Protein AF-A0A2H0B3T5-F1 (afdb_monomer_lite)

Organism: NCBI:txid1974498

Secondary structure (DSSP, 8-state):
-TT----SSHHHHHHHHHTSTT-SS------HHHHHHHHHTT--SEEEEEEEES----SS-PPP-TTT--EEEEEEEEEETTEEEEEEEEE-

pLDDT: mean 95.26, std 5.49, range [51.66, 98.44]

Radius of gyration: 15.38 Å; chains: 1; bounding box: 36×34×39 Å

Foldseek 3Di:
DPPDDDDDDPVVVLVVLVPDPPSPDDDDDDDQVSQVCCQVVVVDFKDWDKDWDDDDDDPGDHDDCCVQFVDFPDWDWDDDDPIIIIITITGD

Structure (mmCIF, N/CA/C/O backbone):
data_AF-A0A2H0B3T5-F1
#
_entry.id   AF-A0A2H0B3T5-F1
#
loop_
_atom_site.group_PDB
_atom_site.id
_atom_site.type_symbol
_atom_site.label_atom_id
_atom_site.label_alt_id
_atom_site.label_comp_id
_atom_site.label_asym_id
_atom_site.label_entity_id
_atom_site.label_seq_id
_atom_site.pdbx_PDB_ins_code
_atom_site.Cartn_x
_atom_site.Cartn_y
_atom_site.Cartn_z
_atom_site.occupancy
_atom_site.B_iso_or_equiv
_atom_site.auth_seq_id
_atom_site.auth_comp_id
_atom_site.auth_asym_id
_atom_site.auth_atom_id
_atom_site.pdbx_PDB_model_num
ATOM 1 N N . THR A 1 1 ? -1.262 -21.214 14.882 1.00 51.66 1 THR A N 1
ATOM 2 C CA . THR A 1 1 ? -0.660 -19.913 14.528 1.00 51.66 1 THR A CA 1
ATOM 3 C C . THR A 1 1 ? -0.742 -18.961 15.713 1.00 51.66 1 THR A C 1
ATOM 5 O O . THR A 1 1 ? -1.612 -18.098 15.748 1.00 51.66 1 THR A O 1
ATOM 8 N N . PRO A 1 2 ? 0.112 -19.127 16.738 1.00 76.12 2 PRO A N 1
ATOM 9 C CA . PRO A 1 2 ? 0.203 -18.137 17.810 1.00 76.12 2 PRO A CA 1
ATOM 10 C C . PRO A 1 2 ? 0.598 -16.777 17.219 1.00 76.12 2 PRO A C 1
ATOM 12 O O . PRO A 1 2 ? 1.519 -16.719 16.410 1.00 76.12 2 PRO A O 1
ATOM 15 N N . GLY A 1 3 ? -0.116 -15.710 17.578 1.00 84.56 3 GLY A N 1
ATOM 16 C CA . GLY A 1 3 ? 0.172 -14.355 17.090 1.00 84.56 3 GLY A CA 1
ATOM 17 C C . GLY A 1 3 ? -0.381 -14.009 15.702 1.00 84.56 3 GLY A C 1
ATOM 18 O O . GLY A 1 3 ? -0.097 -12.922 15.212 1.00 84.56 3 GLY A O 1
ATOM 19 N N . CYS A 1 4 ? -1.184 -14.876 15.071 1.00 91.31 4 CYS A N 1
ATOM 20 C CA . CYS A 1 4 ? -1.902 -14.531 13.839 1.00 91.31 4 CYS A CA 1
ATOM 21 C C . CYS A 1 4 ? -3.404 -14.743 14.016 1.00 91.31 4 CYS A C 1
ATOM 23 O O . CYS A 1 4 ? -3.839 -15.846 14.355 1.00 91.31 4 CYS A O 1
ATOM 25 N N . GLN A 1 5 ? -4.182 -13.706 13.719 1.00 94.25 5 GLN A N 1
ATOM 26 C CA . GLN A 1 5 ? -5.634 -13.786 13.652 1.00 94.25 5 GLN A CA 1
ATOM 27 C C . GLN A 1 5 ? -6.073 -14.060 12.214 1.00 94.25 5 GLN A C 1
ATOM 29 O O . GLN A 1 5 ? -5.614 -13.405 11.282 1.00 94.25 5 GLN A O 1
ATOM 34 N N . ILE A 1 6 ? -6.984 -15.017 12.049 1.00 95.75 6 ILE A N 1
ATOM 35 C CA . ILE A 1 6 ? -7.649 -15.289 10.773 1.00 95.75 6 ILE A CA 1
ATOM 36 C C . ILE A 1 6 ? -9.026 -14.622 10.809 1.00 95.75 6 ILE A C 1
ATOM 38 O O . ILE A 1 6 ? -9.739 -14.719 11.809 1.00 95.75 6 ILE A O 1
ATOM 42 N N . VAL A 1 7 ? -9.378 -13.945 9.722 1.00 96.44 7 VAL A N 1
ATOM 43 C CA . VAL A 1 7 ? -10.658 -13.259 9.495 1.00 96.44 7 VAL A CA 1
ATOM 44 C C . VAL A 1 7 ? -11.107 -13.515 8.058 1.00 96.44 7 VAL A C 1
ATOM 46 O O . VAL A 1 7 ? -10.298 -13.945 7.231 1.00 96.44 7 VAL A O 1
ATOM 49 N N . TYR A 1 8 ? -12.378 -13.260 7.752 1.00 96.19 8 TYR A N 1
ATOM 50 C CA . TYR A 1 8 ? -12.977 -13.628 6.463 1.00 96.19 8 TYR A CA 1
ATOM 51 C C . TYR A 1 8 ? -13.347 -12.424 5.592 1.00 96.19 8 TYR A C 1
ATOM 53 O O . TYR A 1 8 ? -13.869 -12.596 4.492 1.00 96.19 8 TYR A O 1
ATOM 61 N N . SER A 1 9 ? -13.048 -11.206 6.046 1.00 96.69 9 SER A N 1
ATOM 62 C CA . SER A 1 9 ? -13.186 -9.989 5.247 1.00 96.69 9 SER A CA 1
ATOM 63 C C . SER A 1 9 ? -12.143 -8.933 5.614 1.00 96.69 9 SER A C 1
ATOM 65 O O . SER A 1 9 ? -11.566 -8.952 6.704 1.00 96.69 9 SER A O 1
ATOM 67 N N . LEU A 1 10 ? -11.915 -7.987 4.698 1.00 96.88 10 LEU A N 1
ATOM 68 C CA . LEU A 1 10 ? -11.037 -6.843 4.943 1.00 96.88 10 LEU A CA 1
ATOM 69 C C . LEU A 1 10 ? -11.568 -5.947 6.075 1.00 96.88 10 LEU A C 1
ATOM 71 O O . LEU A 1 10 ? -10.792 -5.478 6.900 1.00 96.88 10 LEU A O 1
ATOM 75 N N . ASP A 1 11 ? -12.885 -5.757 6.154 1.00 96.56 11 ASP A N 1
ATOM 76 C CA . ASP A 1 11 ? -13.526 -4.990 7.228 1.00 96.56 11 ASP A CA 1
ATOM 77 C C . ASP A 1 11 ? -13.304 -5.638 8.607 1.00 96.56 11 ASP A C 1
ATOM 79 O O . ASP A 1 11 ? -12.901 -4.960 9.554 1.00 96.56 11 ASP A O 1
ATOM 83 N N . GLU A 1 12 ? -13.472 -6.962 8.716 1.00 97.56 12 GLU A N 1
ATOM 84 C CA . GLU A 1 12 ? -13.138 -7.700 9.942 1.00 97.56 12 GLU A CA 1
ATOM 85 C C . GLU A 1 12 ? -11.654 -7.565 10.304 1.00 97.56 12 GLU A C 1
ATOM 87 O O . GLU A 1 12 ? -11.327 -7.382 11.479 1.00 97.56 12 GLU A O 1
ATOM 92 N N . ALA A 1 13 ? -10.757 -7.611 9.312 1.00 96.75 13 ALA A N 1
ATOM 93 C CA . ALA A 1 13 ? -9.320 -7.437 9.525 1.00 96.75 13 ALA A CA 1
ATOM 94 C C . ALA A 1 13 ? -8.993 -6.063 10.114 1.00 96.75 13 ALA A C 1
ATOM 96 O O . ALA A 1 13 ? -8.240 -5.968 11.084 1.00 96.75 13 ALA A O 1
ATOM 97 N N . ILE A 1 14 ? -9.590 -5.007 9.556 1.00 96.19 14 ILE A N 1
ATOM 98 C CA . ILE A 1 14 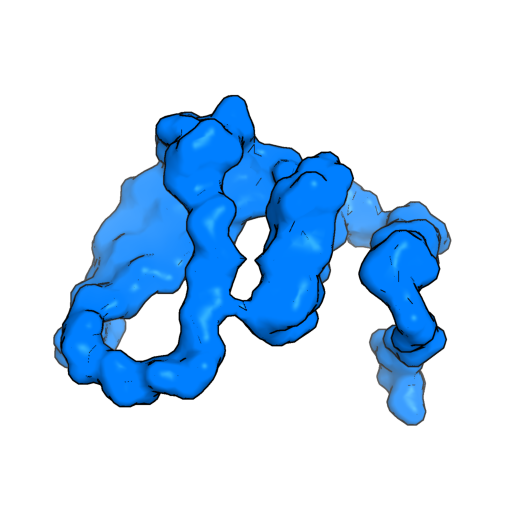? -9.388 -3.630 10.011 1.00 96.19 14 ILE A CA 1
ATOM 99 C C . ILE A 1 14 ? -9.929 -3.457 11.430 1.00 96.19 14 ILE A C 1
ATOM 101 O O . ILE A 1 14 ? -9.205 -2.958 12.290 1.00 96.19 14 ILE A O 1
ATOM 105 N N . LYS A 1 15 ? -11.152 -3.923 11.712 1.00 96.38 15 LYS A N 1
ATOM 106 C CA . LYS A 1 15 ? -11.747 -3.849 13.059 1.00 96.38 15 LYS A CA 1
ATOM 107 C C . LYS A 1 15 ? -10.910 -4.587 14.097 1.00 96.38 15 LYS A C 1
ATOM 109 O O . LYS A 1 15 ? -10.681 -4.066 15.186 1.00 96.38 15 LYS A O 1
ATOM 114 N N . PHE A 1 16 ? -10.433 -5.784 13.757 1.00 96.00 16 PHE A N 1
ATOM 115 C CA . PHE A 1 16 ? -9.559 -6.551 14.637 1.00 96.00 16 PHE A CA 1
ATOM 116 C C . PHE A 1 16 ? -8.229 -5.833 14.887 1.00 96.00 16 PHE A C 1
ATOM 118 O O . PHE A 1 16 ? -7.778 -5.771 16.029 1.00 96.00 16 PHE A O 1
ATOM 125 N N . ALA A 1 17 ? -7.606 -5.279 13.843 1.00 95.75 17 ALA A N 1
ATOM 126 C CA . ALA A 1 17 ? -6.357 -4.536 13.972 1.00 95.75 17 ALA A CA 1
ATOM 127 C C . ALA A 1 17 ? -6.538 -3.284 14.846 1.00 95.75 17 ALA A C 1
ATOM 129 O O . ALA A 1 17 ? -5.743 -3.060 15.752 1.00 95.75 17 ALA A O 1
ATOM 130 N N . GLN A 1 18 ? -7.629 -2.534 14.654 1.00 95.56 18 GLN A N 1
ATOM 131 C CA . GLN A 1 18 ? -7.981 -1.360 15.465 1.00 95.56 18 GLN A CA 1
ATOM 132 C C . GLN A 1 18 ? -8.227 -1.690 16.943 1.00 95.56 18 GLN A C 1
ATOM 134 O O . GLN A 1 18 ? -8.046 -0.823 17.795 1.00 95.56 18 GLN A O 1
ATOM 139 N N . SER A 1 19 ? -8.641 -2.920 17.269 1.00 95.56 19 SER A N 1
ATOM 140 C CA . SER A 1 19 ? -8.866 -3.328 18.660 1.00 95.56 19 SER A CA 1
ATOM 141 C C . SER A 1 19 ? -7.587 -3.737 19.399 1.00 95.56 19 SER A C 1
ATOM 143 O O . SER A 1 19 ? -7.665 -4.053 20.587 1.00 95.56 19 SER A O 1
ATOM 145 N N . GLN A 1 20 ? -6.433 -3.800 18.726 1.00 94.50 20 GLN A N 1
ATOM 146 C CA . GLN A 1 20 ? -5.164 -4.167 19.357 1.00 94.50 20 GLN A CA 1
ATOM 147 C C . GLN A 1 20 ? -4.487 -2.952 20.004 1.00 94.50 20 GLN A C 1
ATOM 149 O O . GLN A 1 20 ? -4.607 -1.819 19.543 1.00 94.50 20 GLN A O 1
ATOM 154 N N . SER A 1 21 ? -3.720 -3.190 21.069 1.00 92.56 21 SER A N 1
ATOM 155 C CA . SER A 1 21 ? -2.814 -2.176 21.618 1.00 92.56 21 SER A CA 1
ATOM 156 C C . SER A 1 21 ? -1.708 -1.847 20.610 1.00 92.56 21 SER A C 1
ATOM 158 O O . SER A 1 21 ? -1.103 -2.775 20.074 1.00 92.56 21 SER A O 1
ATOM 160 N N . GLY A 1 22 ? -1.395 -0.564 20.405 1.00 88.50 22 GLY A N 1
ATOM 161 C CA . GLY A 1 22 ? -0.376 -0.141 19.432 1.00 88.50 22 GLY A CA 1
ATOM 162 C C . GLY A 1 22 ? -0.883 -0.087 17.985 1.00 88.50 22 GLY A C 1
ATOM 163 O O . GLY A 1 22 ? -0.123 -0.313 17.047 1.00 88.50 22 GLY A O 1
ATOM 164 N N . ALA A 1 23 ? -2.187 0.133 17.795 1.00 91.38 23 ALA A N 1
ATOM 165 C CA . ALA A 1 23 ? -2.818 0.265 16.484 1.00 91.38 23 ALA A CA 1
ATOM 166 C C . ALA A 1 23 ? -2.835 1.724 15.978 1.00 91.38 23 ALA A C 1
ATOM 168 O O . ALA A 1 23 ? -3.834 2.169 15.410 1.00 91.38 23 ALA A O 1
ATOM 169 N N . GLU A 1 24 ? -1.760 2.494 16.198 1.00 93.00 24 GLU A N 1
ATOM 170 C CA . GLU A 1 24 ? -1.668 3.884 15.723 1.00 93.00 24 GLU A CA 1
ATOM 171 C C . GLU A 1 24 ? -1.650 3.971 14.189 1.00 93.00 24 GLU A C 1
ATOM 173 O O . GLU A 1 24 ? -2.158 4.936 13.615 1.00 93.00 24 GLU A O 1
ATOM 178 N N . GLU A 1 25 ? -1.095 2.956 13.520 1.00 94.19 25 GLU A N 1
ATOM 179 C CA . GLU A 1 25 ? -1.082 2.838 12.063 1.00 94.19 25 GLU A CA 1
ATOM 180 C C . GLU A 1 25 ? -1.248 1.375 11.633 1.00 94.19 25 GLU A C 1
ATOM 182 O O . GLU A 1 25 ? -0.564 0.477 12.124 1.00 94.19 25 GLU A O 1
ATOM 187 N N . ILE A 1 26 ? -2.174 1.130 10.702 1.00 95.81 26 ILE A N 1
ATOM 188 C CA . ILE A 1 26 ? -2.490 -0.206 10.187 1.00 95.81 26 ILE A CA 1
ATOM 189 C C . ILE A 1 26 ? -2.005 -0.296 8.744 1.00 95.81 26 ILE A C 1
ATOM 191 O O . ILE A 1 26 ? -2.394 0.505 7.894 1.00 95.81 26 ILE A O 1
ATOM 195 N N . PHE A 1 27 ? -1.185 -1.305 8.460 1.00 97.00 27 PHE A N 1
ATOM 196 C CA . PHE A 1 27 ? -0.638 -1.547 7.130 1.00 97.00 27 PHE A CA 1
ATOM 197 C C . PHE A 1 27 ? -1.383 -2.677 6.424 1.00 97.00 27 PHE A C 1
ATOM 199 O O . PHE A 1 27 ? -1.504 -3.788 6.940 1.00 97.00 27 PHE A O 1
ATOM 206 N N . ILE A 1 28 ? -1.818 -2.405 5.196 1.00 97.62 28 ILE A N 1
ATOM 207 C CA . ILE A 1 28 ? -2.307 -3.422 4.266 1.00 97.62 28 ILE A CA 1
ATOM 208 C C . ILE A 1 28 ? -1.135 -3.824 3.372 1.00 97.62 28 ILE A C 1
ATOM 210 O O . ILE A 1 28 ? -0.634 -2.997 2.614 1.00 97.62 28 ILE A O 1
ATOM 214 N N . ILE A 1 29 ? -0.694 -5.083 3.465 1.00 96.56 29 ILE A N 1
ATOM 215 C CA . ILE A 1 29 ? 0.529 -5.561 2.790 1.00 96.56 29 ILE A CA 1
ATOM 216 C C . ILE A 1 29 ? 0.282 -6.516 1.608 1.00 96.56 29 ILE A C 1
ATOM 218 O O . ILE A 1 29 ? 1.239 -6.926 0.957 1.00 96.56 29 ILE A O 1
ATOM 222 N N . GLY A 1 30 ? -0.975 -6.850 1.286 1.00 91.00 30 GLY A N 1
ATOM 223 C CA . GLY A 1 30 ? -1.331 -7.551 0.042 1.00 91.00 30 GLY A CA 1
ATOM 224 C C . 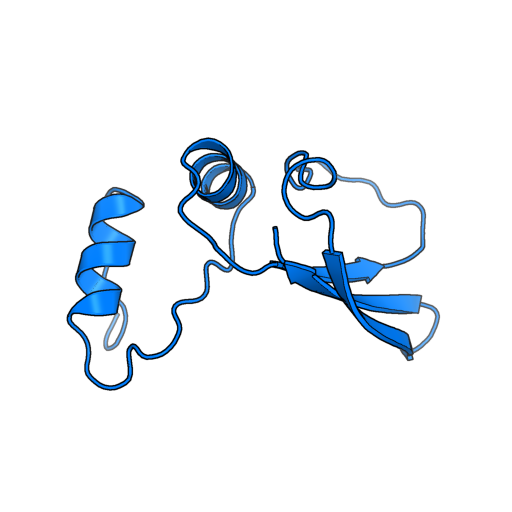GLY A 1 30 ? -2.432 -8.608 0.177 1.00 91.00 30 GLY A C 1
ATOM 225 O O . GLY A 1 30 ? -3.010 -8.781 1.244 1.00 91.00 30 GLY A O 1
ATOM 226 N N . GLY A 1 31 ? -2.760 -9.354 -0.887 1.00 93.50 31 GLY A N 1
ATOM 227 C CA . GLY A 1 31 ? -2.269 -9.219 -2.274 1.00 93.50 31 GLY A CA 1
ATOM 228 C C . GLY A 1 31 ? -3.149 -8.331 -3.168 1.00 93.50 31 GLY A C 1
ATOM 229 O O . GLY A 1 31 ? -3.931 -7.534 -2.665 1.00 93.50 31 GLY A O 1
ATOM 230 N N . GLY A 1 32 ? -3.049 -8.480 -4.497 1.00 94.25 32 GLY A N 1
ATOM 231 C CA . GLY A 1 32 ? -3.707 -7.608 -5.492 1.00 94.25 32 GLY A CA 1
ATOM 232 C C . GLY A 1 32 ? -5.196 -7.327 -5.246 1.00 94.25 32 GLY A C 1
ATOM 233 O O . GLY A 1 32 ? -5.616 -6.176 -5.316 1.00 94.25 32 GLY A O 1
ATOM 234 N N . GLU A 1 33 ? -5.972 -8.347 -4.877 1.00 95.88 33 GLU A N 1
ATOM 235 C CA . GLU A 1 33 ? -7.399 -8.196 -4.559 1.00 95.88 33 GLU A CA 1
ATOM 236 C C . GLU A 1 33 ? -7.634 -7.379 -3.275 1.00 95.88 33 GLU A C 1
ATOM 238 O O . GLU A 1 33 ? -8.506 -6.516 -3.236 1.00 95.88 33 GLU A O 1
ATOM 243 N N . ILE A 1 34 ? -6.805 -7.572 -2.246 1.00 97.69 34 ILE A N 1
ATOM 244 C CA . ILE A 1 34 ? -6.886 -6.799 -0.999 1.00 97.69 34 ILE A CA 1
ATOM 245 C C . ILE A 1 34 ? -6.500 -5.336 -1.242 1.00 97.69 34 ILE A C 1
ATOM 247 O O . ILE A 1 34 ? -7.171 -4.437 -0.738 1.00 97.69 34 ILE A O 1
ATOM 251 N N . PHE A 1 35 ? -5.471 -5.075 -2.057 1.00 97.62 35 PHE A N 1
ATOM 252 C CA . PHE A 1 35 ? -5.124 -3.707 -2.457 1.00 97.62 35 PHE A CA 1
ATOM 253 C C . PHE A 1 35 ? -6.259 -3.037 -3.228 1.00 97.62 35 PHE A C 1
ATOM 255 O O . PHE A 1 35 ? -6.578 -1.878 -2.963 1.00 97.62 35 PHE A O 1
ATOM 262 N N . LYS A 1 36 ? -6.880 -3.765 -4.162 1.00 97.12 36 LYS A N 1
ATOM 263 C CA . LYS A 1 36 ? -8.013 -3.270 -4.943 1.00 97.12 36 LYS A CA 1
ATOM 264 C C . LYS A 1 36 ? -9.179 -2.888 -4.033 1.00 97.12 36 LYS A C 1
ATOM 266 O O . LYS A 1 36 ? -9.624 -1.747 -4.096 1.00 97.12 36 LYS A O 1
ATOM 271 N N . GLN A 1 37 ? -9.601 -3.786 -3.141 1.00 97.38 37 GLN A N 1
ATOM 272 C CA . GLN A 1 37 ? -10.673 -3.508 -2.181 1.00 97.38 37 GLN A CA 1
ATOM 273 C C . GLN A 1 37 ? -10.351 -2.306 -1.289 1.00 97.38 37 GLN A C 1
ATOM 275 O O . GLN A 1 37 ? -11.194 -1.429 -1.127 1.00 97.38 37 GLN A O 1
ATOM 280 N N . ALA A 1 38 ? -9.129 -2.227 -0.756 1.00 97.38 38 ALA A N 1
ATOM 281 C CA . ALA A 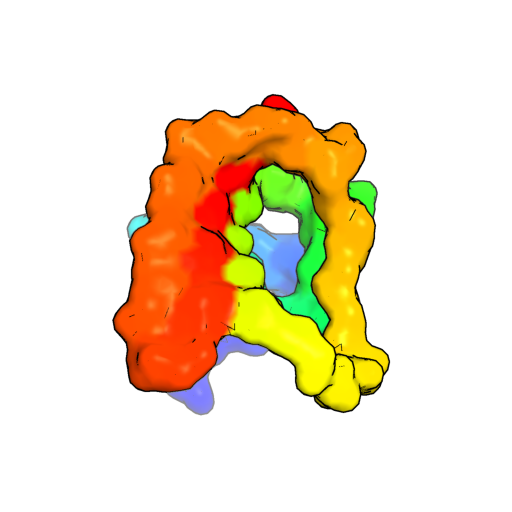1 38 ? -8.712 -1.128 0.110 1.00 97.38 38 ALA A CA 1
ATOM 282 C C . ALA A 1 38 ? -8.791 0.242 -0.582 1.00 97.38 38 ALA A C 1
ATOM 284 O O . ALA A 1 38 ? -9.222 1.220 0.029 1.00 97.38 38 ALA A O 1
ATOM 285 N N . ILE A 1 39 ? -8.385 0.307 -1.853 1.00 96.19 39 ILE A N 1
ATOM 286 C CA . ILE A 1 39 ? -8.381 1.541 -2.643 1.00 96.19 39 ILE A CA 1
ATOM 287 C C . ILE A 1 39 ? -9.796 1.899 -3.114 1.00 96.19 39 ILE A C 1
ATOM 289 O O . ILE A 1 39 ? -10.224 3.034 -2.920 1.00 96.19 39 ILE A O 1
ATOM 293 N N . GLU A 1 40 ? -10.545 0.947 -3.680 1.00 95.31 40 GLU A N 1
ATOM 294 C CA . GLU A 1 40 ? -11.903 1.185 -4.199 1.00 95.31 40 GLU A CA 1
ATOM 295 C C . GLU A 1 40 ? -12.896 1.567 -3.093 1.00 95.31 40 GLU A C 1
ATOM 297 O O . GLU A 1 40 ? -13.785 2.387 -3.316 1.00 95.31 40 GLU A O 1
ATOM 302 N N . GLN A 1 41 ? -12.730 1.015 -1.889 1.00 95.81 41 GLN A N 1
ATOM 303 C CA . GLN A 1 41 ? -13.564 1.336 -0.726 1.00 95.81 41 GLN A CA 1
ATOM 304 C C . GLN A 1 41 ? -13.050 2.550 0.067 1.00 95.81 41 GLN A C 1
ATOM 306 O O . GLN A 1 41 ? -13.615 2.879 1.108 1.00 95.81 41 GLN A O 1
ATOM 311 N N . ASN A 1 42 ? -11.994 3.223 -0.409 1.00 94.62 42 ASN A N 1
ATOM 312 C CA . ASN A 1 42 ? -11.383 4.384 0.240 1.00 94.62 42 ASN A CA 1
ATOM 313 C C . ASN A 1 42 ? -11.010 4.138 1.722 1.00 94.62 42 ASN A C 1
ATOM 315 O O . ASN A 1 42 ? -11.263 4.970 2.593 1.00 94.62 42 ASN A O 1
ATOM 319 N N . LEU A 1 43 ? -10.420 2.974 2.015 1.00 95.44 43 LEU A N 1
ATOM 320 C CA . LEU A 1 43 ? -10.078 2.537 3.379 1.00 95.44 43 LEU A CA 1
ATOM 321 C C . LEU A 1 43 ? -8.671 2.966 3.826 1.00 95.44 43 LEU A C 1
ATOM 323 O O . LEU A 1 43 ? -8.290 2.733 4.972 1.00 95.44 43 LEU A O 1
ATOM 327 N N . VAL A 1 44 ? -7.880 3.568 2.934 1.00 96.00 44 VAL A N 1
ATOM 328 C CA . VAL A 1 44 ? -6.470 3.912 3.167 1.00 96.00 44 VAL A CA 1
ATOM 329 C C . VAL A 1 44 ? -6.186 5.386 2.878 1.00 96.00 44 VAL A C 1
ATOM 331 O O . VAL A 1 44 ? -6.535 5.911 1.823 1.00 96.00 44 VAL A O 1
ATOM 334 N N . GLY A 1 45 ? -5.503 6.056 3.810 1.00 95.44 45 GLY A N 1
ATOM 335 C CA . GLY A 1 45 ? -5.129 7.473 3.680 1.00 95.44 45 GLY A CA 1
ATOM 336 C C . GLY A 1 45 ? -3.718 7.723 3.137 1.00 95.44 45 GLY A C 1
ATOM 337 O O . GLY A 1 45 ? -3.432 8.819 2.655 1.00 95.44 45 GLY A O 1
ATOM 338 N N . LYS A 1 46 ? -2.837 6.717 3.195 1.00 97.19 46 LYS A N 1
ATOM 339 C CA . LYS A 1 46 ? -1.441 6.797 2.746 1.00 97.19 46 LYS A CA 1
ATOM 340 C C . LYS A 1 46 ? -1.091 5.620 1.846 1.00 97.19 46 LYS A C 1
ATOM 342 O O . LYS A 1 46 ? -1.607 4.519 2.027 1.00 97.19 46 LYS A O 1
ATOM 347 N N . LEU A 1 47 ? -0.171 5.856 0.919 1.00 98.00 47 LEU A N 1
ATOM 348 C CA . LEU A 1 47 ? 0.403 4.833 0.056 1.00 98.00 47 LEU A CA 1
ATOM 349 C C . LEU A 1 47 ? 1.929 4.913 0.120 1.00 98.00 47 LEU A C 1
ATOM 351 O O . LEU A 1 47 ? 2.527 5.868 -0.373 1.00 98.00 47 LEU A O 1
ATOM 355 N N . TYR A 1 48 ? 2.543 3.884 0.701 1.00 98.12 48 TYR A N 1
ATOM 356 C CA . TYR A 1 48 ? 3.983 3.650 0.635 1.00 98.12 48 TYR A CA 1
ATOM 357 C C . TYR A 1 48 ? 4.275 2.764 -0.574 1.00 98.12 48 TYR A C 1
ATOM 359 O O . TYR A 1 48 ? 3.847 1.611 -0.623 1.00 98.12 48 TYR A O 1
ATOM 367 N N . LEU A 1 49 ? 4.962 3.315 -1.570 1.00 97.56 49 LEU A N 1
ATOM 368 C CA . LEU A 1 49 ? 5.142 2.689 -2.872 1.00 97.56 49 LEU A CA 1
ATOM 369 C C . LEU A 1 49 ? 6.622 2.534 -3.211 1.00 97.56 49 LEU A C 1
ATOM 371 O O . LEU A 1 49 ? 7.349 3.519 -3.305 1.00 97.56 49 LEU A O 1
ATOM 375 N N . THR A 1 50 ? 7.034 1.301 -3.494 1.00 97.62 50 THR A N 1
ATOM 376 C CA . THR A 1 50 ? 8.343 0.998 -4.081 1.00 97.62 50 THR A CA 1
ATOM 377 C C . THR A 1 50 ? 8.162 0.684 -5.560 1.00 97.62 50 THR A C 1
ATOM 379 O O . THR A 1 50 ? 7.465 -0.264 -5.921 1.00 97.62 50 THR A O 1
ATOM 382 N N . LYS A 1 51 ? 8.790 1.472 -6.430 1.00 97.00 51 LYS A N 1
ATOM 383 C CA . LYS A 1 51 ? 8.826 1.254 -7.878 1.00 97.00 51 LYS A CA 1
ATOM 384 C C . LYS A 1 51 ? 10.169 0.642 -8.244 1.00 97.00 51 LYS A C 1
ATOM 386 O O . LYS A 1 51 ? 11.201 1.279 -8.051 1.00 97.00 51 LYS A O 1
ATOM 391 N N . VAL A 1 52 ? 10.142 -0.570 -8.787 1.00 97.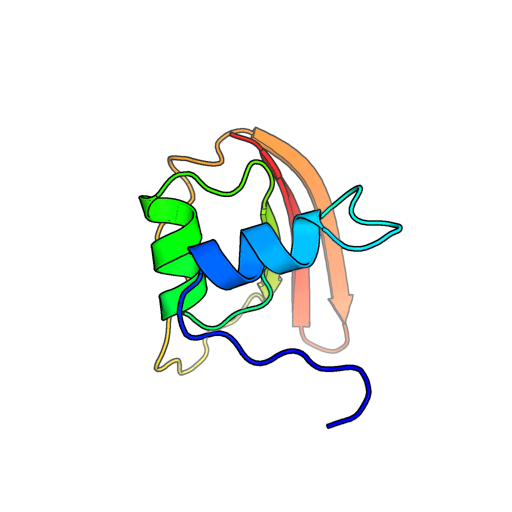31 52 VAL A N 1
ATOM 392 C CA . VAL A 1 52 ? 11.321 -1.235 -9.354 1.00 97.31 52 VAL A CA 1
ATOM 393 C C . VAL A 1 52 ? 11.334 -0.960 -10.850 1.00 97.31 52 VAL A C 1
ATOM 395 O O . VAL A 1 52 ? 10.396 -1.332 -11.556 1.00 97.31 52 VAL A O 1
ATOM 398 N N . LYS A 1 53 ? 12.366 -0.280 -11.346 1.00 97.75 53 LYS A N 1
ATOM 399 C CA . LYS A 1 53 ? 12.480 0.023 -12.773 1.00 97.75 53 LYS A CA 1
ATOM 400 C C . LYS A 1 53 ? 12.981 -1.202 -13.537 1.00 97.75 53 LYS A C 1
ATOM 402 O O . LYS A 1 53 ? 14.082 -1.681 -13.284 1.00 97.75 53 LYS A O 1
ATOM 407 N N . GLY A 1 54 ? 12.193 -1.661 -14.502 1.00 95.12 54 GLY A N 1
ATOM 408 C CA . GLY A 1 54 ? 12.539 -2.765 -15.391 1.00 95.12 54 GLY A CA 1
ATOM 409 C C . GLY A 1 54 ? 11.303 -3.340 -16.075 1.00 95.12 54 GLY A C 1
ATOM 410 O O . GLY A 1 54 ? 10.177 -2.965 -15.746 1.00 95.12 54 GLY A O 1
ATOM 411 N N . ASP A 1 55 ? 11.534 -4.261 -17.004 1.00 95.19 55 ASP A N 1
ATOM 412 C CA . ASP A 1 55 ? 10.484 -5.012 -17.682 1.00 95.19 55 ASP A CA 1
ATOM 413 C C . ASP A 1 55 ? 10.406 -6.416 -17.083 1.00 95.19 55 ASP A C 1
ATOM 415 O O . ASP A 1 55 ? 11.329 -7.223 -17.209 1.00 95.19 55 ASP A O 1
ATOM 419 N N . PHE A 1 56 ? 9.291 -6.709 -16.416 1.00 94.50 56 PHE A N 1
ATOM 420 C CA . PHE A 1 56 ? 9.078 -7.970 -15.712 1.00 94.50 56 PHE A CA 1
ATOM 421 C C . PHE A 1 56 ? 7.812 -8.652 -16.216 1.00 94.50 56 PHE A C 1
ATOM 423 O O . PHE A 1 56 ? 6.799 -8.006 -16.488 1.00 94.50 56 PHE A O 1
ATOM 430 N N . LYS A 1 57 ? 7.839 -9.984 -16.288 1.00 96.75 57 LYS A N 1
ATOM 431 C CA . LYS A 1 57 ? 6.616 -10.760 -16.491 1.00 96.75 57 LYS A CA 1
ATOM 432 C C . LYS A 1 57 ? 5.811 -10.742 -15.191 1.00 96.75 57 LYS A C 1
ATOM 434 O O . LYS A 1 57 ? 6.299 -11.214 -14.169 1.00 96.75 57 LYS A O 1
ATOM 439 N N . ALA A 1 58 ? 4.584 -10.235 -15.247 1.00 93.31 58 ALA A N 1
ATOM 440 C CA . ALA A 1 58 ? 3.675 -10.182 -14.108 1.00 93.31 58 ALA A CA 1
ATOM 441 C C . ALA A 1 58 ? 2.313 -10.785 -14.468 1.00 93.31 58 ALA A C 1
ATOM 443 O O . ALA A 1 58 ? 1.810 -10.592 -15.574 1.00 93.31 58 ALA A O 1
ATOM 444 N N . GLU A 1 59 ? 1.725 -11.509 -13.518 1.00 94.00 59 GLU A N 1
ATOM 445 C CA . GLU A 1 59 ? 0.363 -12.057 -13.620 1.00 94.00 59 GLU A CA 1
ATOM 446 C C . GLU A 1 59 ? -0.647 -11.206 -12.842 1.00 94.00 59 GLU A C 1
ATOM 448 O O . GLU A 1 59 ? -1.829 -11.180 -13.171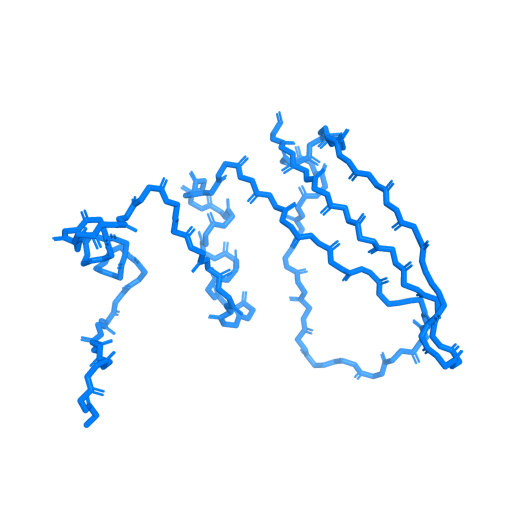 1.00 94.00 59 GLU A O 1
ATOM 453 N N . ILE A 1 60 ? -0.168 -10.477 -11.831 1.00 94.44 60 ILE A N 1
ATOM 454 C CA . ILE A 1 60 ? -0.962 -9.621 -10.955 1.00 94.44 60 ILE A CA 1
ATOM 455 C C . ILE A 1 60 ? -0.357 -8.222 -10.967 1.00 94.44 60 ILE A C 1
ATOM 457 O O . ILE A 1 60 ? 0.855 -8.058 -10.826 1.00 94.44 60 ILE A O 1
ATOM 461 N N . PHE A 1 61 ? -1.217 -7.217 -11.103 1.00 93.88 61 PHE A N 1
ATOM 462 C CA . PHE A 1 61 ? -0.839 -5.809 -11.121 1.00 93.88 61 PHE A CA 1
ATOM 463 C C . PHE A 1 61 ? -1.420 -5.086 -9.909 1.00 93.88 61 PHE A C 1
ATOM 465 O O . PHE A 1 61 ? -2.493 -5.431 -9.412 1.00 93.88 61 PHE A O 1
ATOM 472 N N . PHE A 1 62 ? -0.711 -4.062 -9.442 1.00 96.06 62 PHE A N 1
ATOM 473 C CA . PHE A 1 62 ? -1.239 -3.149 -8.436 1.00 96.06 62 PHE A CA 1
ATOM 474 C C . PHE A 1 62 ? -2.392 -2.322 -9.045 1.00 96.06 62 PHE A C 1
ATOM 476 O O . PHE A 1 62 ? -2.278 -1.901 -10.201 1.00 96.06 62 PHE A O 1
ATOM 483 N N . PRO A 1 63 ? -3.505 -2.096 -8.324 1.00 96.12 63 PRO A N 1
ATOM 484 C CA . PRO A 1 63 ? -4.663 -1.377 -8.861 1.00 96.12 63 PRO A CA 1
ATOM 485 C C . PRO A 1 63 ? -4.340 0.094 -9.194 1.00 96.12 63 PRO A C 1
ATOM 487 O O . PRO A 1 63 ? -3.398 0.664 -8.637 1.00 96.12 63 PRO A O 1
ATOM 490 N N . PRO A 1 64 ? -5.120 0.755 -10.072 1.00 96.06 64 PRO A N 1
ATOM 491 C CA . PRO A 1 64 ? -4.934 2.172 -10.377 1.00 96.06 64 PRO A CA 1
ATOM 492 C C . PRO A 1 64 ? -5.066 3.057 -9.129 1.00 96.06 64 PRO A C 1
ATOM 494 O O . PRO A 1 64 ? -6.115 3.098 -8.498 1.00 96.06 64 PRO A O 1
ATOM 497 N N . TYR A 1 65 ? -4.016 3.814 -8.806 1.00 96.06 65 TYR A N 1
ATOM 498 C CA . TYR A 1 65 ? -3.959 4.644 -7.592 1.00 96.06 65 TYR A CA 1
ATOM 499 C C . TYR A 1 65 ? -3.660 6.125 -7.871 1.00 96.06 65 TYR A C 1
ATOM 501 O O . TYR A 1 65 ? -3.898 6.973 -7.018 1.00 96.06 65 TYR A O 1
ATOM 509 N N . ALA A 1 66 ? -3.132 6.460 -9.054 1.00 95.25 66 ALA A N 1
ATOM 510 C CA . ALA A 1 66 ? -2.549 7.779 -9.330 1.00 95.25 66 ALA A CA 1
ATOM 511 C C . ALA A 1 66 ? -3.549 8.948 -9.242 1.00 95.25 66 ALA A C 1
ATOM 513 O O . ALA A 1 66 ? -3.156 10.057 -8.898 1.00 95.25 66 ALA A O 1
ATOM 514 N N . HIS A 1 67 ? -4.828 8.696 -9.538 1.00 94.94 67 HIS A N 1
ATOM 515 C CA . HIS A 1 67 ? -5.900 9.693 -9.443 1.00 94.94 67 HIS A CA 1
ATOM 516 C C . HIS A 1 67 ? -6.415 9.893 -8.010 1.00 94.94 67 HIS A C 1
ATOM 518 O O . HIS A 1 67 ? -7.060 10.899 -7.738 1.00 94.94 67 HIS A O 1
ATOM 524 N N . ILE A 1 68 ? -6.135 8.942 -7.115 1.00 96.31 68 ILE A N 1
ATOM 525 C CA . ILE A 1 68 ? -6.541 8.979 -5.707 1.00 96.31 68 ILE A CA 1
ATOM 526 C C . ILE A 1 68 ? -5.415 9.588 -4.883 1.00 96.31 68 ILE A C 1
ATOM 528 O O . ILE A 1 68 ? -5.652 10.522 -4.140 1.00 96.31 68 ILE A O 1
ATOM 532 N N . PHE A 1 69 ? -4.185 9.096 -5.053 1.00 97.44 69 PHE A N 1
ATOM 533 C CA . PHE A 1 69 ? -3.004 9.526 -4.303 1.00 97.44 69 PHE A CA 1
ATOM 534 C C . PHE A 1 69 ? -2.201 10.553 -5.095 1.00 97.44 69 PHE A C 1
ATOM 536 O O . PHE A 1 69 ? -1.163 10.235 -5.697 1.00 97.44 69 PHE A O 1
ATOM 543 N N . THR A 1 70 ? -2.707 11.783 -5.137 1.00 97.19 70 THR A N 1
ATOM 544 C CA . THR A 1 70 ? -2.174 12.830 -6.017 1.00 97.19 70 THR A CA 1
ATOM 545 C C . THR A 1 70 ? -0.908 13.486 -5.472 1.00 97.19 70 THR A C 1
ATOM 547 O O . THR A 1 70 ? -0.052 13.914 -6.250 1.00 97.19 70 THR A O 1
ATOM 550 N N . LYS A 1 71 ? -0.740 13.513 -4.147 1.00 97.94 71 LYS A N 1
ATOM 551 C CA . LYS A 1 71 ? 0.373 14.193 -3.481 1.00 97.94 71 LYS A CA 1
ATOM 552 C C . LYS A 1 71 ? 1.513 13.225 -3.205 1.00 97.94 71 LYS A C 1
ATOM 554 O O . LYS A 1 71 ? 1.311 12.189 -2.581 1.00 97.94 71 LYS A O 1
ATOM 559 N N . ILE A 1 72 ? 2.722 13.589 -3.626 1.00 97.94 72 ILE A N 1
ATOM 560 C CA . ILE A 1 72 ? 3.960 12.927 -3.197 1.00 97.94 72 ILE A CA 1
ATOM 561 C C . ILE A 1 72 ? 4.476 13.689 -1.978 1.00 97.94 72 ILE A C 1
ATOM 563 O O . ILE A 1 72 ? 4.823 14.862 -2.087 1.00 97.94 72 ILE A O 1
ATOM 567 N N . ILE A 1 73 ? 4.499 13.025 -0.828 1.00 98.38 73 ILE A N 1
ATOM 568 C CA . ILE A 1 73 ? 4.967 13.581 0.446 1.00 98.38 73 ILE A CA 1
ATOM 569 C C . ILE A 1 73 ? 6.482 13.453 0.560 1.00 98.38 73 ILE A C 1
ATOM 571 O O . ILE A 1 73 ? 7.168 14.402 0.931 1.00 98.38 73 ILE A O 1
ATOM 575 N N . ALA A 1 74 ? 7.009 12.290 0.188 1.00 98.31 74 ALA A N 1
ATOM 576 C CA . ALA A 1 74 ? 8.436 12.030 0.143 1.00 98.31 74 ALA A CA 1
ATOM 577 C C . ALA A 1 74 ? 8.763 11.169 -1.076 1.00 98.31 74 ALA A C 1
ATOM 579 O O . ALA A 1 74 ? 7.971 10.318 -1.481 1.00 98.31 74 ALA A O 1
ATOM 580 N N . SER A 1 75 ? 9.942 11.390 -1.651 1.00 98.25 75 SER A N 1
ATOM 581 C CA . SER A 1 75 ? 10.479 10.573 -2.731 1.00 98.25 75 SER A CA 1
ATOM 582 C C . SER A 1 75 ? 11.983 10.451 -2.563 1.00 98.25 75 SER A C 1
ATOM 584 O O . SER A 1 75 ? 12.671 11.447 -2.333 1.00 98.25 75 SER A O 1
ATOM 586 N N . ARG A 1 76 ? 12.495 9.230 -2.677 1.00 98.25 76 ARG A N 1
ATOM 587 C CA . ARG A 1 76 ? 13.930 8.964 -2.789 1.00 98.25 76 ARG A CA 1
ATOM 588 C C . ARG A 1 76 ? 14.163 7.874 -3.819 1.00 98.25 76 ARG A C 1
ATOM 590 O O . ARG A 1 76 ? 13.309 7.013 -4.016 1.00 98.25 76 ARG A O 1
ATOM 597 N N . SER A 1 77 ? 15.320 7.910 -4.460 1.00 98.12 77 SER A N 1
ATOM 598 C CA . SER A 1 77 ? 15.756 6.852 -5.367 1.00 98.12 77 SER A CA 1
ATOM 599 C C . SER A 1 77 ? 17.041 6.229 -4.858 1.00 98.12 77 SER A C 1
ATOM 601 O O . SER A 1 77 ? 17.855 6.927 -4.256 1.00 98.12 77 SER A O 1
ATOM 603 N N . ASP A 1 78 ? 17.193 4.935 -5.102 1.00 97.81 78 ASP A N 1
ATOM 604 C CA . ASP A 1 78 ? 18.360 4.165 -4.694 1.00 97.81 78 ASP A CA 1
ATOM 605 C C . ASP A 1 78 ? 18.747 3.142 -5.769 1.00 97.81 78 ASP A C 1
ATOM 607 O O . ASP A 1 78 ? 17.962 2.832 -6.676 1.00 97.81 78 ASP A O 1
ATOM 611 N N . LEU A 1 79 ? 19.971 2.637 -5.660 1.00 97.38 79 LEU A N 1
ATOM 612 C CA . LEU A 1 79 ? 20.503 1.540 -6.454 1.00 97.38 79 LEU A CA 1
ATOM 613 C C . LEU A 1 79 ? 20.783 0.357 -5.529 1.00 97.38 79 LEU A C 1
ATOM 615 O O . LEU A 1 79 ? 21.728 0.383 -4.744 1.00 97.38 79 LEU A O 1
ATOM 619 N N . GLU A 1 80 ? 19.990 -0.702 -5.660 1.00 94.25 80 GLU A N 1
ATOM 620 C CA . GLU A 1 80 ? 20.231 -1.967 -4.966 1.00 94.25 80 GLU A CA 1
ATOM 621 C C . GLU A 1 80 ? 20.657 -3.027 -5.984 1.00 94.25 80 GLU A C 1
ATOM 623 O O . GLU A 1 80 ? 19.845 -3.584 -6.728 1.00 94.25 80 GLU A O 1
ATOM 628 N N . GLY A 1 81 ? 21.968 -3.277 -6.049 1.00 94.50 81 GLY A N 1
ATOM 629 C CA . GLY A 1 81 ? 22.559 -4.103 -7.100 1.00 94.50 81 GLY A CA 1
ATOM 630 C C . GLY A 1 81 ? 22.313 -3.486 -8.477 1.00 94.50 81 GLY A C 1
ATOM 631 O O . GLY A 1 81 ? 22.658 -2.329 -8.710 1.00 94.50 81 GLY A O 1
ATOM 632 N N . ASP A 1 82 ? 21.681 -4.249 -9.367 1.00 95.56 82 ASP A N 1
ATOM 633 C CA . ASP A 1 82 ? 21.338 -3.799 -10.723 1.00 95.56 82 ASP A CA 1
ATOM 634 C C . ASP A 1 82 ? 19.976 -3.083 -10.799 1.00 95.56 82 ASP A C 1
ATOM 636 O O . ASP A 1 82 ? 19.570 -2.613 -11.867 1.00 95.56 82 ASP A O 1
ATOM 640 N N . TYR A 1 83 ? 19.247 -2.988 -9.682 1.00 97.25 83 TYR A N 1
ATOM 641 C CA . TYR A 1 83 ? 17.902 -2.424 -9.658 1.00 97.25 83 TYR A CA 1
ATOM 642 C C . TYR A 1 83 ? 17.906 -0.945 -9.279 1.00 97.25 83 TYR A C 1
ATOM 644 O O . TYR A 1 83 ? 18.374 -0.545 -8.216 1.00 97.25 83 TYR A O 1
ATOM 652 N N . GLN A 1 84 ? 17.294 -0.134 -10.143 1.00 98.31 84 GLN A N 1
ATOM 653 C CA . GLN A 1 84 ? 16.905 1.239 -9.828 1.00 98.31 84 GLN A CA 1
ATOM 654 C C . GLN A 1 84 ? 15.562 1.218 -9.096 1.00 98.31 84 GLN A C 1
ATOM 656 O O . GLN A 1 84 ? 14.543 0.819 -9.671 1.00 98.31 84 GLN A O 1
ATOM 661 N N . LEU A 1 85 ? 15.571 1.657 -7.838 1.00 98.25 85 LEU A N 1
ATOM 662 C CA . LEU A 1 85 ? 14.400 1.714 -6.971 1.00 98.25 85 LEU A CA 1
ATOM 663 C C . LEU A 1 85 ? 13.983 3.164 -6.738 1.00 98.25 85 LEU A C 1
ATOM 665 O O . LEU A 1 85 ? 14.822 4.033 -6.510 1.00 98.25 85 LEU A O 1
ATOM 669 N N . THR A 1 86 ? 12.680 3.424 -6.731 1.00 98.44 86 THR A N 1
ATOM 670 C CA . THR A 1 86 ? 12.113 4.684 -6.236 1.00 98.44 86 THR A CA 1
ATOM 671 C C . THR A 1 86 ? 11.126 4.380 -5.121 1.00 98.44 86 THR A C 1
ATOM 673 O O . THR A 1 86 ? 10.187 3.612 -5.316 1.00 98.44 86 THR A O 1
ATOM 676 N N . PHE A 1 87 ? 11.323 5.001 -3.96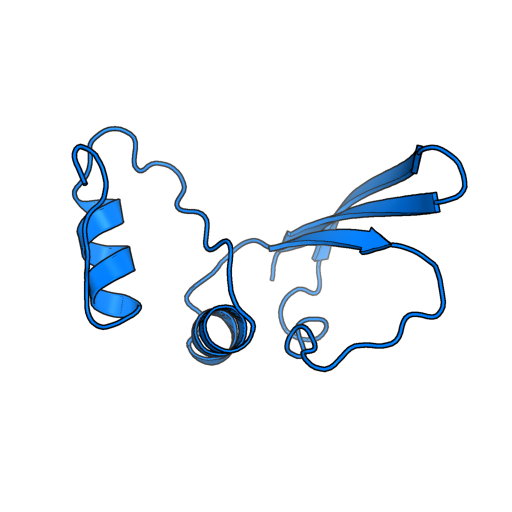3 1.00 98.44 87 PHE A N 1
ATOM 677 C CA . PHE A 1 87 ? 10.440 4.903 -2.808 1.00 98.44 87 PHE A CA 1
ATOM 678 C C . PHE A 1 87 ? 9.649 6.200 -2.680 1.00 98.44 87 PHE A C 1
ATOM 680 O O . PHE A 1 87 ? 10.245 7.267 -2.523 1.00 98.44 87 PHE A O 1
ATOM 687 N N . GLU A 1 88 ? 8.325 6.109 -2.729 1.00 98.44 88 GLU A N 1
ATOM 688 C CA . GLU A 1 88 ? 7.408 7.236 -2.581 1.00 98.44 88 GLU A CA 1
ATOM 689 C C . GLU A 1 88 ? 6.493 7.028 -1.373 1.00 98.44 88 GLU A C 1
ATOM 691 O O . GLU A 1 88 ? 5.899 5.964 -1.208 1.00 98.44 88 GLU A O 1
ATOM 696 N N . GLU A 1 89 ? 6.331 8.069 -0.564 1.00 98.38 89 GLU A N 1
ATOM 697 C CA . GLU A 1 89 ? 5.174 8.213 0.318 1.00 98.38 89 GLU A CA 1
ATOM 698 C C . GLU A 1 89 ? 4.176 9.133 -0.377 1.00 98.38 89 GLU A C 1
ATOM 700 O O . GLU A 1 89 ? 4.531 10.241 -0.795 1.00 98.38 89 GLU A O 1
ATOM 705 N N . ARG A 1 90 ? 2.931 8.681 -0.516 1.00 98.19 90 ARG A N 1
ATOM 706 C CA . ARG A 1 90 ? 1.864 9.442 -1.161 1.00 98.19 90 ARG A CA 1
ATOM 707 C C . ARG A 1 90 ? 0.653 9.581 -0.252 1.00 98.19 90 ARG A C 1
ATOM 709 O O . ARG A 1 90 ? 0.341 8.680 0.525 1.00 98.19 90 ARG A O 1
ATOM 716 N N . SER A 1 91 ? -0.064 10.683 -0.414 1.00 97.06 91 SER A N 1
ATOM 717 C CA . SER A 1 91 ? -1.367 10.925 0.206 1.00 97.06 91 SER A CA 1
ATOM 718 C C . SER A 1 91 ? -2.380 11.374 -0.843 1.00 97.06 91 SER A C 1
ATOM 720 O O . SER A 1 91 ? -2.012 11.653 -1.992 1.00 97.06 91 SER A O 1
ATOM 722 N N . GLN A 1 92 ? -3.657 11.379 -0.456 1.00 93.31 92 GLN A N 1
ATOM 723 C CA . GLN A 1 92 ? -4.754 11.769 -1.338 1.00 93.31 92 GLN A CA 1
ATOM 724 C C . GLN A 1 92 ? -4.662 13.240 -1.774 1.00 93.31 92 GLN A C 1
ATOM 726 O O . GLN A 1 92 ? -4.512 14.140 -0.905 1.00 93.31 92 GLN A O 1
#

InterPro domains:
  IPR001796 Dihydrofolate reductase domain [PF00186] (2-88)
  IPR001796 Dihydrofolate reductase domain [PS51330] (1-92)
  IPR012259 Dihydrofolate reductase [PTHR48069] (6-88)
  IPR024072 Dihydrofolate reductase-like domain superfamily [G3DSA:3.40.430.10] (1-91)
  IPR024072 Dihydrofolate reductase-like domain superfamily [SSF53597] (2-84)

Sequence (92 aa):
TPGCQIVYSLDEAIKFAQSQSGAEEIFIIGGGEIFKQAIEQNLVGKLYLTKVKGDFKAEIFFPPYAHIFTKIIASRSDLEGDYQLTFEERSQ